Protein 4JJQ (pdb70)

Organism: Homo sapiens (NCBI:txid9606)

Nearest PDB structures (foldseek):
  3mqs-assembly1_C  TM=1.006E+00  e=8.750E-28  Homo sapiens
  4ysi-assembly1_A  TM=1.002E+00  e=2.053E-27  Homo sapiens
  2xxn-assembly1_A  TM=9.927E-01  e=9.536E-27  Homo sapiens
  2f1y-assembly1_A  TM=1.001E+00  e=4.962E-26  Homo sapiens
  2f1z-assembly1_A  TM=9.923E-01  e=4.826E-25  Homo sapiens

Foldseek 3Di:
DLLAQKDKDKDKDALQVPFAAKDWDFFDGYNRKTKIWIWHQAPLFAIWIKIFINQVDPDQWKKKWKKKKKWKAQQVDRVLIDIDIDTDIAGNVRGMDGGNHRDTPCQCPPPVNRQADNRMIMMMMIMGIDNMPPPDD/DDDD

GO terms:
  GO:0004843 cysteine-type deubiquitinase activity (F, IDA)
  GO:0016605 PML body (C, IDA)
  GO:1904262 negative regulation of TORC1 signaling (P, IDA)
  GO:0050821 protein stabilization (P, IDA)
  GO:0032435 negative regulation of proteasomal ubiquitin-dependent protein catabolic process (P, IDA)
  GO:0075342 symbiont-mediated disruption of host cell PML body (P, IDA)
  GO:0035520 monoubiquitinated protein deubiquitination (P, IDA)
  GO:0005634 nucleus (C, IDA)
  GO:0005829 cytosol (C, IDA)
  GO:0002039 p53 binding (F, IDA)
  GO:0042752 regulation of circadian rhythm (P, IDA)
  GO:0045721 negative regulation of gluconeogenesis (P, IDA)
  GO:0016579 protein deubiquitination (P, IDA)
  GO:0031647 regulation of protein stability (P, IDA)
  GO:0006307 DNA alkylation repair (P, IDA)
  GO:1990380 K48-linked deubiquitinase activity (F, IDA)
  GO:0004843 cysteine-type deubiquitinase activity (F, EXP)
  GO:0005634 nucleus (C, EXP)
  GO:0005694 chromosome (C, EXP)
  GO:0005737 cytoplasm (C, EXP)

Radius of gyration: 15.08 Å; Cα contacts (8 Å, |Δi|>4): 362; chains: 2; bounding box: 32×46×29 Å

Sequence (141 aa):
TSWRSEATFQFTVERFSRLSESVLSPPCFVRNLPWKIMVMPRFQKSVGFFLQCNAESDSTSWSCHAQAVLKIINYRDDEKSFSRRISHLFFHKENDWGFSNFMAWSEVTDPEKGFIDDDKVTFEVFVQADAPHGVAWASTS

B-factor: mean 20.89, std 9.01, range [7.42, 50.87]

InterPro domains:
  IPR001394 Peptidase C19, ubiquitin carboxyl-terminal hydrolase [PF00443] (214-518)
  IPR002083 MATH/TRAF domain [PF22486] (70-194)
  IPR002083 MATH/TRAF domain [PS50144] (68-195)
  IPR002083 MATH/TRAF domain [SM00061] (70-176)
  IPR008974 TRAF-like [G3DSA:2.60.210.10] (63-210)
  IPR018200 Ubiquitin specific protease, conserved site [PS00972] (215-230)
  IPR018200 Ubiquitin specific protease, conserved site [PS00973] (448-465)
  IPR024729 Ubiquitin carboxyl-terminal hydrolase 7, ICP0-binding domain [PF12436] (620-865)
  IPR028889 Ubiquitin specific protease UPS, catalytic domain [PS50235] (214-521)
  IPR029346 Ubiquitin carboxyl-terminal hydrolase, C-terminal [PF14533] (875-1086)
  IPR038765 Papain-like cysteine peptidase superfamily [SSF54001] (209-550)
  IPR050164 Ubiquitin carboxyl-terminal hydrolases [PTHR24006] (78-522)

CATH classification: 2.60.210.10

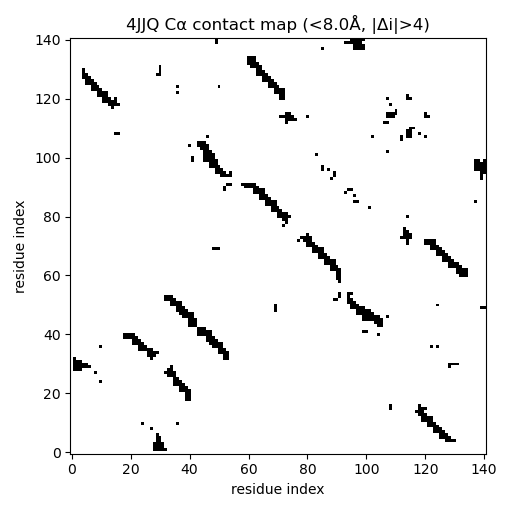Secondary structure (DSSP, 8-state):
-TT-SEEEEEEEESSGGG--S-EEPPPEEETTEEEEEEEEEE--BEEEEEEEES-S---SS-EEEEEEEEEE--SS-GGG-EEEEEEEEEETTB-EEEEEEEEEHHHHT-TTTSS-BTTBEEEEEEEEEPPPBSS--/-B--

Structure (mmCIF, N/CA/C/O backbone):
data_4JJQ
#
_entry.id   4JJQ
#
_cell.length_a   69.901
_cell.length_b   69.901
_cell.length_c   45.733
_cell.angle_alpha   90.00
_cell.angle_beta   90.00
_cell.angle_gamma   90.00
#
_symmetry.space_group_name_H-M   'P 41'
#
loop_
_entity.id
_entity.type
_entity.pdbx_description
1 polymer 'Ubiquitin carboxyl-terminal hydrolase 7'
2 polymer 'Ubiquitin-conjugating enzyme E2 E1'
3 water water
#
loop_
_atom_site.group_PDB
_atom_site.id
_atom_site.type_symbol
_atom_site.label_atom_id
_atom_site.label_alt_id
_atom_site.label_comp_id
_atom_site.label_asym_id
_atom_site.label_entity_id
_atom_site.label_seq_id
_atom_site.pdbx_PDB_ins_code
_atom_site.Cartn_x
_atom_site.Cartn_y
_atom_site.Cartn_z
_atom_site.occupancy
_atom_site.B_iso_or_equiv
_atom_site.auth_seq_id
_atom_site.auth_comp_id
_atom_site.auth_asym_id
_atom_site.auth_atom_id
_atom_site.pdbx_PDB_model_num
ATOM 1 N N . THR A 1 13 ? 19.608 8.355 -22.279 1.00 31.90 63 THR A N 1
ATOM 2 C CA . THR A 1 13 ? 20.989 8.838 -22.562 1.00 30.26 63 THR A CA 1
ATOM 3 C C . THR A 1 13 ? 22.024 7.932 -21.899 1.00 28.50 63 THR A C 1
ATOM 4 O O . THR A 1 13 ? 21.678 7.018 -21.151 1.00 26.63 63 THR A O 1
ATOM 8 N N . SER A 1 14 ? 23.294 8.201 -22.172 1.00 26.42 64 SER A N 1
ATOM 9 C CA . SER A 1 14 ? 24.383 7.412 -21.614 1.00 25.80 64 SER A CA 1
ATOM 10 C C . SER A 1 14 ? 24.503 7.574 -20.098 1.00 24.26 64 SER A C 1
ATOM 11 O O . SER A 1 14 ? 25.216 6.810 -19.446 1.00 24.01 64 SER A O 1
ATOM 14 N N . TRP A 1 15 ? 23.810 8.565 -19.543 1.00 22.60 65 TRP A N 1
ATOM 15 C CA . TRP A 1 15 ? 23.852 8.813 -18.103 1.00 22.81 65 TRP A CA 1
ATOM 16 C C . TRP A 1 15 ? 22.872 7.933 -17.343 1.00 21.23 65 TRP A C 1
ATOM 17 O O . TRP A 1 15 ? 22.826 7.966 -16.112 1.00 22.03 65 TRP A O 1
ATOM 28 N N . ARG A 1 16 ? 22.095 7.147 -18.084 1.00 19.27 66 ARG A N 1
ATOM 29 C CA . ARG A 1 16 ? 21.109 6.236 -17.505 1.00 19.00 66 ARG A CA 1
ATOM 30 C C . ARG A 1 16 ? 21.743 5.478 -16.334 1.00 17.77 66 ARG A C 1
ATOM 31 O O . ARG A 1 16 ? 22.926 5.147 -16.379 1.00 17.51 66 ARG A O 1
ATOM 39 N N . SER A 1 17 ? 20.955 5.186 -15.302 1.00 17.50 67 SER A N 1
ATOM 40 C CA . SER A 1 17 ? 21.461 4.476 -14.131 1.00 18.90 67 SER A CA 1
ATOM 41 C C . SER A 1 17 ? 21.382 2.956 -14.269 1.00 18.60 67 SER A C 1
ATOM 42 O O . SER A 1 17 ? 21.892 2.222 -13.421 1.00 18.01 67 SER A O 1
ATOM 45 N N . GLU A 1 18 ? 20.727 2.485 -15.324 1.00 18.76 68 GLU A N 1
ATOM 46 C CA . GLU A 1 18 ? 20.610 1.052 -15.561 1.00 18.08 68 GLU A CA 1
ATOM 47 C C . GLU A 1 18 ? 20.303 0.761 -17.022 1.00 18.08 68 GLU A C 1
ATOM 48 O O . GLU A 1 18 ? 19.829 1.625 -17.761 1.00 17.76 68 GLU A O 1
ATOM 54 N N . ALA A 1 19 ? 20.582 -0.466 -17.435 1.00 16.83 69 ALA A N 1
ATOM 55 C CA . ALA A 1 19 ? 20.339 -0.866 -18.807 1.00 17.48 69 ALA A CA 1
ATOM 56 C C . ALA A 1 19 ? 20.506 -2.362 -18.944 1.00 16.52 69 ALA A C 1
ATOM 57 O O . ALA A 1 19 ? 21.148 -3.011 -18.116 1.00 15.82 69 ALA A O 1
ATOM 59 N N . THR A 1 20 ? 19.911 -2.902 -19.996 1.00 16.69 70 THR A N 1
ATOM 60 C CA . THR A 1 20 ? 20.002 -4.320 -20.289 1.00 16.40 70 THR A CA 1
ATOM 61 C C . THR A 1 20 ? 20.576 -4.393 -21.688 1.00 16.44 70 THR A C 1
ATOM 62 O O . THR A 1 20 ? 20.108 -3.696 -22.588 1.00 16.15 70 THR A O 1
ATOM 66 N N . PHE A 1 21 ? 21.610 -5.204 -21.869 1.00 12.95 71 PHE A N 1
ATOM 67 C CA . PHE A 1 21 ? 22.195 -5.355 -23.189 1.00 13.66 71 PHE A CA 1
ATOM 68 C C . PHE A 1 21 ? 22.614 -6.799 -23.384 1.00 13.59 71 PHE A C 1
ATOM 69 O O . PHE A 1 21 ? 22.851 -7.521 -22.410 1.00 11.63 71 PHE A O 1
ATOM 77 N N . GLN A 1 22 ? 22.682 -7.215 -24.645 1.00 12.76 72 GLN A N 1
ATOM 78 C CA . GLN A 1 22 ? 23.046 -8.579 -24.992 1.00 14.19 72 GLN A CA 1
ATOM 79 C C . GLN A 1 22 ? 24.211 -8.652 -25.966 1.00 14.02 72 GLN A C 1
ATOM 80 O O . GLN A 1 22 ? 24.504 -7.697 -26.684 1.00 14.74 72 GLN A O 1
ATOM 86 N N . PHE A 1 23 ? 24.852 -9.812 -25.999 1.00 11.45 73 PHE A N 1
ATOM 87 C CA . PHE A 1 23 ? 25.977 -10.053 -26.890 1.00 12.45 73 PHE A CA 1
ATOM 88 C C . PHE A 1 23 ? 25.908 -11.511 -27.320 1.00 13.83 73 PHE A C 1
ATOM 89 O O . PHE A 1 23 ? 25.898 -12.416 -26.481 1.00 11.32 73 PHE A O 1
ATOM 97 N N . THR A 1 24 ? 25.843 -11.738 -28.625 1.00 13.85 74 THR A N 1
ATOM 98 C CA . THR A 1 24 ? 25.777 -13.101 -29.131 1.00 14.97 74 THR A CA 1
ATOM 99 C C . THR A 1 24 ? 27.140 -13.580 -29.602 1.00 13.61 74 THR A C 1
ATOM 100 O O . THR A 1 24 ? 27.755 -12.986 -30.487 1.00 13.39 74 THR A O 1
ATOM 104 N N . VAL A 1 25 ? 27.611 -14.659 -28.994 1.00 12.17 75 VAL A N 1
ATOM 105 C CA . VAL A 1 25 ? 28.900 -15.230 -29.343 1.00 14.16 75 VAL A CA 1
ATOM 106 C C . VAL A 1 25 ? 28.711 -16.287 -30.430 1.00 15.11 75 VAL A C 1
ATOM 107 O O . VAL A 1 25 ? 28.012 -17.271 -30.221 1.00 15.35 75 VAL A O 1
ATOM 111 N N . GLU A 1 26 ? 29.328 -16.069 -31.590 1.00 16.01 76 GLU A N 1
ATOM 112 C CA . GLU A 1 26 ? 29.230 -17.008 -32.706 1.00 16.22 76 GLU A CA 1
ATOM 113 C C . GLU A 1 26 ? 30.349 -18.048 -32.653 1.00 16.27 76 GLU A C 1
ATOM 114 O O . GLU A 1 26 ? 31.370 -17.835 -31.995 1.00 13.76 76 GLU A O 1
ATOM 120 N N . ARG A 1 27 ? 30.151 -19.168 -33.349 1.00 15.90 77 ARG A N 1
ATOM 121 C CA . ARG A 1 27 ? 31.132 -20.255 -33.371 1.00 17.92 77 ARG A CA 1
ATOM 122 C C . ARG A 1 27 ? 31.524 -20.589 -31.941 1.00 17.60 77 ARG A C 1
ATOM 123 O O . ARG A 1 27 ? 32.678 -20.889 -31.653 1.00 17.17 77 ARG A O 1
ATOM 131 N N . PHE A 1 28 ? 30.536 -20.550 -31.055 1.00 17.15 78 PHE A N 1
ATOM 132 C CA . PHE A 1 28 ? 30.749 -20.795 -29.638 1.00 17.27 78 PHE A CA 1
ATOM 133 C C . PHE A 1 28 ? 31.506 -22.066 -29.284 1.00 17.87 78 PHE A C 1
ATOM 134 O O . PHE A 1 28 ? 32.401 -22.041 -28.439 1.00 16.08 78 PHE A O 1
ATOM 142 N N . SER A 1 29 ? 31.137 -23.179 -29.907 1.00 17.47 79 SER A N 1
ATOM 143 C CA . SER A 1 29 ? 31.789 -24.449 -29.609 1.00 19.84 79 SER A CA 1
ATOM 144 C C . SER A 1 29 ? 33.291 -24.419 -29.878 1.00 20.25 79 SER A C 1
ATOM 145 O O . SER A 1 29 ? 34.036 -25.257 -29.363 1.00 19.23 79 SER A O 1
ATOM 148 N N . ARG A 1 30 ? 33.727 -23.445 -30.672 1.00 19.77 80 ARG A N 1
ATOM 149 C CA . ARG A 1 30 ? 35.134 -23.297 -31.039 1.00 20.82 80 ARG A CA 1
ATOM 150 C C . ARG A 1 30 ? 35.854 -22.191 -30.264 1.00 20.48 80 ARG A C 1
ATOM 151 O O . ARG A 1 30 ? 37.016 -21.891 -30.536 1.00 18.11 80 ARG A O 1
ATOM 159 N N . LEU A 1 31 ? 35.167 -21.591 -29.298 1.00 19.95 81 LEU A N 1
ATOM 160 C CA . LEU A 1 31 ? 35.751 -20.518 -28.496 1.00 20.38 81 LEU A CA 1
ATOM 161 C C . LEU A 1 31 ? 37.018 -20.997 -27.782 1.00 20.28 81 LEU A C 1
ATOM 162 O O . LEU A 1 31 ? 37.000 -22.008 -27.081 1.00 18.73 81 LEU A O 1
ATOM 167 N N . SER A 1 32 ? 38.116 -20.268 -27.950 1.00 20.89 82 SER A N 1
ATOM 168 C CA . SER A 1 32 ? 39.376 -20.663 -27.324 1.00 24.49 82 SER A CA 1
ATOM 169 C C . SER A 1 32 ? 40.055 -19.532 -26.562 1.00 26.06 82 SER A C 1
ATOM 170 O O . SER A 1 32 ? 41.048 -19.753 -25.869 1.00 26.81 82 SER A O 1
ATOM 173 N N . GLU A 1 33 ? 39.529 -18.320 -26.700 1.00 25.68 83 GLU A N 1
ATOM 174 C CA . GLU A 1 33 ? 40.096 -17.166 -26.010 1.00 26.70 83 GLU A CA 1
ATOM 175 C C . GLU A 1 33 ? 38.923 -16.353 -25.484 1.00 24.37 83 GLU A C 1
ATOM 176 O O . GLU A 1 33 ? 37.770 -16.645 -25.803 1.00 23.84 83 GLU A O 1
ATOM 182 N N . SER A 1 34 ? 39.206 -15.341 -24.676 1.00 21.03 84 SER A N 1
ATOM 183 C CA . SER A 1 34 ? 38.135 -14.517 -24.147 1.00 19.47 84 SER A CA 1
ATOM 184 C C . SER A 1 34 ? 37.647 -13.587 -25.252 1.00 17.94 84 SER A C 1
ATOM 185 O O . SER A 1 34 ? 38.428 -13.150 -26.103 1.00 17.08 84 SER A O 1
ATOM 188 N N . VAL A 1 35 ? 36.349 -13.314 -25.252 1.00 15.16 85 VAL A N 1
ATOM 189 C CA . VAL A 1 35 ? 35.750 -12.421 -26.235 1.00 15.36 85 VAL A CA 1
ATOM 190 C C . VAL A 1 35 ? 35.036 -11.319 -25.474 1.00 15.47 85 VAL A C 1
ATOM 191 O O . VAL A 1 35 ? 34.458 -11.558 -24.409 1.00 15.95 85 VAL A O 1
ATOM 195 N N . LEU A 1 36 ? 35.081 -10.113 -26.026 1.00 12.63 86 LEU A N 1
ATOM 196 C CA . LEU A 1 36 ? 34.477 -8.948 -25.401 1.00 13.76 86 LEU A CA 1
ATOM 197 C C . LEU A 1 36 ? 33.409 -8.356 -26.315 1.00 12.35 86 LEU A C 1
ATOM 198 O O . LEU A 1 36 ? 33.582 -8.304 -27.533 1.00 12.36 86 LEU A O 1
ATOM 203 N N . SER A 1 37 ? 32.311 -7.908 -25.721 1.00 9.51 87 SER A N 1
ATOM 204 C CA . SER A 1 37 ? 31.221 -7.302 -26.477 1.00 10.30 87 SER A CA 1
ATOM 205 C C . SER A 1 37 ? 31.523 -5.826 -26.665 1.00 10.63 87 SER A C 1
ATOM 206 O O . SER A 1 37 ? 32.467 -5.303 -26.074 1.00 11.48 87 SER A O 1
ATOM 209 N N . PRO A 1 38 ? 30.748 -5.143 -27.527 1.00 11.62 88 PRO A N 1
ATOM 210 C CA . PRO A 1 38 ? 30.972 -3.713 -27.727 1.00 11.58 88 PRO A CA 1
ATOM 211 C C . PRO A 1 38 ? 30.462 -3.115 -26.417 1.00 12.28 88 PRO A C 1
ATOM 212 O O . PRO A 1 38 ? 29.743 -3.784 -25.668 1.00 11.61 88 PRO A O 1
ATOM 216 N N . PRO A 1 39 ? 30.799 -1.856 -26.128 1.00 12.42 89 PRO A N 1
ATOM 217 C CA . PRO A 1 39 ? 30.330 -1.267 -24.871 1.00 13.87 89 PRO A CA 1
ATOM 218 C C . PRO A 1 39 ? 28.889 -0.760 -24.831 1.00 13.99 89 PRO A C 1
ATOM 219 O O . PRO A 1 39 ? 28.343 -0.320 -25.836 1.00 15.31 89 PRO A O 1
ATOM 223 N N . CYS A 1 40 ? 28.290 -0.847 -23.648 1.00 13.62 90 CYS A N 1
ATOM 224 C CA . CYS A 1 40 ? 26.951 -0.333 -23.388 1.00 14.09 90 CYS A CA 1
ATOM 225 C C . CYS A 1 40 ? 27.230 0.723 -22.324 1.00 15.53 90 CYS A C 1
ATOM 226 O O . CYS A 1 40 ? 27.873 0.427 -21.310 1.00 15.63 90 CYS A O 1
ATOM 229 N N . PHE A 1 41 ? 26.769 1.948 -22.547 1.00 15.06 91 PHE A N 1
ATOM 230 C CA . PHE A 1 41 ? 27.032 3.014 -21.592 1.00 15.34 91 PHE A CA 1
ATOM 231 C C . PHE A 1 41 ? 25.959 3.178 -20.528 1.00 15.23 91 PHE A C 1
ATOM 232 O O . PHE A 1 41 ? 24.765 3.279 -20.819 1.00 13.61 91 PHE A O 1
ATOM 240 N N . VAL A 1 42 ? 26.414 3.174 -19.284 1.00 14.37 92 VAL A N 1
ATOM 241 C CA . VAL A 1 42 ? 25.558 3.330 -18.120 1.00 13.95 92 VAL A CA 1
ATOM 242 C C . VAL A 1 42 ? 26.362 4.233 -17.192 1.00 13.18 92 VAL A C 1
ATOM 243 O O . VAL A 1 42 ? 27.540 3.973 -16.943 1.00 13.19 92 VAL A O 1
ATOM 247 N N . ARG A 1 43 ? 25.730 5.296 -16.701 1.00 14.18 93 ARG A N 1
ATOM 248 C CA . ARG A 1 43 ? 26.400 6.269 -15.845 1.00 13.29 93 ARG A CA 1
ATOM 249 C C . ARG A 1 43 ? 27.579 6.845 -16.622 1.00 14.03 93 ARG A C 1
ATOM 250 O O . ARG A 1 43 ? 28.602 7.213 -16.048 1.00 13.37 93 ARG A O 1
ATOM 258 N N . ASN A 1 44 ? 27.411 6.904 -17.939 1.00 14.63 94 ASN A N 1
ATOM 259 C CA . ASN A 1 44 ? 28.413 7.424 -18.863 1.00 16.29 94 ASN A CA 1
ATOM 260 C C . ASN A 1 44 ? 29.730 6.643 -18.869 1.00 16.78 94 ASN A C 1
ATOM 261 O O . ASN A 1 44 ? 30.770 7.177 -19.263 1.00 16.47 94 ASN A O 1
ATOM 266 N N . LEU A 1 45 ? 29.687 5.392 -18.419 1.00 14.54 95 LEU A N 1
ATOM 267 C CA . LEU A 1 45 ? 30.869 4.531 -18.413 1.00 14.17 95 LEU A CA 1
ATOM 268 C C . LEU A 1 45 ? 30.615 3.346 -19.352 1.00 13.53 95 LEU A C 1
ATOM 269 O O . LEU A 1 45 ? 29.478 2.911 -19.512 1.00 14.20 95 LEU A O 1
ATOM 274 N N . PRO A 1 46 ? 31.670 2.816 -19.990 1.00 13.08 96 PRO A N 1
ATOM 275 C CA . PRO A 1 46 ? 31.488 1.677 -20.899 1.00 13.83 96 PRO A CA 1
ATOM 276 C C . PRO A 1 46 ? 31.478 0.343 -20.164 1.00 12.65 96 PRO A C 1
ATOM 277 O O . PRO A 1 46 ? 32.428 0.018 -19.458 1.00 14.97 96 PRO A O 1
ATOM 281 N N . TRP A 1 47 ? 30.401 -0.417 -20.321 1.00 12.17 97 TRP A N 1
ATOM 282 C CA . TRP A 1 47 ? 30.289 -1.730 -19.694 1.00 9.89 97 TRP A CA 1
ATOM 283 C C . TRP A 1 47 ? 30.302 -2.775 -20.799 1.00 10.07 97 TRP A C 1
ATOM 284 O O . TRP A 1 47 ? 29.649 -2.595 -21.828 1.00 9.47 97 TRP A O 1
ATOM 295 N N . LYS A 1 48 ? 31.034 -3.866 -20.583 1.00 7.71 98 LYS A N 1
ATOM 296 C CA . LYS A 1 48 ? 31.126 -4.915 -21.587 1.00 8.50 98 LYS A CA 1
ATOM 297 C C . LYS A 1 48 ? 30.952 -6.313 -21.012 1.00 10.73 9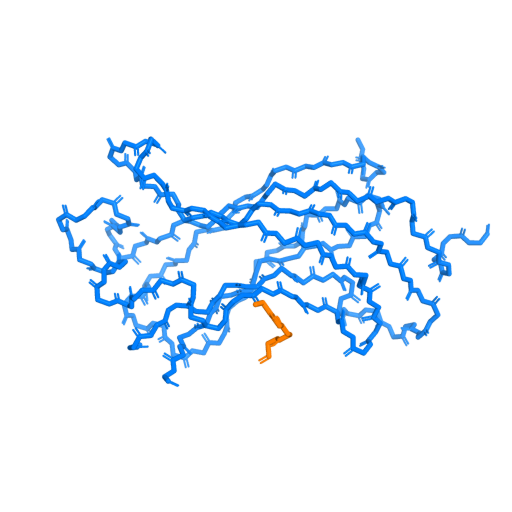8 LYS A C 1
ATOM 298 O O . LYS A 1 48 ? 31.267 -6.568 -19.843 1.00 8.48 98 LYS A O 1
ATOM 304 N N . ILE A 1 49 ? 30.458 -7.216 -21.853 1.00 8.52 99 ILE A N 1
ATOM 305 C CA . ILE A 1 49 ? 30.291 -8.606 -21.470 1.00 10.48 99 ILE A CA 1
ATOM 306 C C . ILE A 1 49 ? 31.578 -9.318 -21.893 1.00 9.81 99 ILE A C 1
ATOM 307 O O . ILE A 1 49 ? 32.049 -9.142 -23.009 1.00 10.54 99 ILE A O 1
ATOM 312 N N . MET A 1 50 ? 32.154 -10.101 -20.989 1.00 9.85 100 MET A N 1
ATOM 313 C CA . MET A 1 50 ? 33.374 -10.842 -21.287 1.00 11.88 100 MET A CA 1
ATOM 314 C C . MET A 1 50 ? 33.065 -12.322 -21.124 1.00 12.00 100 MET A C 1
ATOM 315 O O . MET A 1 50 ? 32.581 -12.740 -20.073 1.00 10.31 100 MET A O 1
ATOM 320 N N . VAL A 1 51 ? 33.341 -13.108 -22.158 1.00 11.46 101 VAL A N 1
ATOM 321 C CA . VAL A 1 51 ? 33.071 -14.542 -22.119 1.00 11.36 101 VAL A CA 1
ATOM 322 C C . VAL A 1 51 ? 34.341 -15.306 -22.447 1.00 12.02 101 VAL A C 1
ATOM 323 O O . VAL A 1 51 ? 35.095 -14.918 -23.344 1.00 11.19 101 VAL A O 1
ATOM 327 N N . MET A 1 52 ? 34.580 -16.396 -21.729 1.00 13.14 102 MET A N 1
ATOM 328 C CA . MET A 1 52 ? 35.784 -17.185 -21.970 1.00 16.78 102 MET A CA 1
ATOM 329 C C . MET A 1 52 ? 35.659 -18.614 -21.465 1.00 17.71 102 MET A C 1
ATOM 330 O O . MET A 1 52 ? 35.011 -18.869 -20.456 1.00 16.83 102 MET A O 1
ATOM 335 N N . PRO A 1 53 ? 36.275 -19.572 -22.172 1.00 19.27 103 PRO A N 1
ATOM 336 C CA . PRO A 1 53 ? 36.190 -20.958 -21.714 1.00 20.61 103 PRO A CA 1
ATOM 337 C C . PRO A 1 53 ? 37.116 -21.092 -20.508 1.00 21.43 103 PRO A C 1
ATOM 338 O O . PRO A 1 53 ? 38.182 -20.483 -20.477 1.00 20.79 103 PRO A O 1
ATOM 342 N N . ARG A 1 54 ? 36.700 -21.856 -19.504 1.00 23.37 104 ARG A N 1
ATOM 343 C CA . ARG A 1 54 ? 37.520 -22.051 -18.311 1.00 26.42 104 ARG A CA 1
ATOM 344 C C . ARG A 1 54 ? 37.615 -23.536 -17.977 1.00 29.45 104 ARG A C 1
ATOM 345 O O . ARG A 1 54 ? 36.725 -24.313 -18.322 1.00 29.43 104 ARG A O 1
ATOM 353 N N . PHE A 1 55 ? 38.700 -23.929 -17.315 1.00 32.12 105 PHE A N 1
ATOM 354 C CA . PHE A 1 55 ? 38.909 -25.327 -16.944 1.00 34.39 105 PHE A CA 1
ATOM 355 C C . PHE A 1 55 ? 39.140 -25.459 -15.443 1.00 35.28 105 PHE A C 1
ATOM 356 O O . PHE A 1 55 ? 39.863 -24.661 -14.848 1.00 35.48 105 PHE A O 1
ATOM 364 N N . GLN A 1 62 ? 35.849 -25.513 -23.311 1.00 39.91 112 GLN A N 1
ATOM 365 C CA . GLN A 1 62 ? 35.620 -26.750 -22.573 1.00 39.51 112 GLN A CA 1
ATOM 366 C C . GLN A 1 62 ? 35.464 -26.503 -21.073 1.00 38.07 112 GLN A C 1
ATOM 367 O O . GLN A 1 62 ? 35.691 -25.394 -20.588 1.00 40.63 112 GLN A O 1
ATOM 373 N N . LYS A 1 63 ? 35.077 -27.549 -20.349 1.00 34.84 113 LYS A N 1
ATOM 374 C CA . LYS A 1 63 ? 34.870 -27.496 -18.903 1.00 30.33 113 LYS A CA 1
ATOM 375 C C . LYS A 1 63 ? 33.749 -26.547 -18.473 1.00 26.58 113 LYS A C 1
ATOM 376 O O . LYS A 1 63 ? 32.636 -26.992 -18.187 1.00 23.03 113 LYS A O 1
ATOM 382 N N . SER A 1 64 ? 34.026 -25.247 -18.412 1.00 22.59 114 SER A N 1
ATOM 383 C CA . SER A 1 64 ? 32.984 -24.306 -18.009 1.00 20.39 114 SER A CA 1
ATOM 384 C C . SER A 1 64 ? 33.009 -23.002 -18.789 1.00 18.72 114 SER A C 1
ATOM 385 O O . SER A 1 64 ? 34.006 -22.661 -19.418 1.00 17.58 114 SER A O 1
ATOM 388 N N . VAL A 1 65 ? 31.890 -22.285 -18.743 1.00 17.22 115 VAL A N 1
ATOM 389 C CA . VAL A 1 65 ? 31.770 -21.000 -19.412 1.00 18.32 115 VAL A CA 1
ATOM 390 C C . VAL A 1 65 ? 32.103 -19.901 -18.409 1.00 16.38 115 VAL A C 1
ATOM 391 O O . VAL A 1 65 ? 31.496 -19.833 -17.341 1.00 17.38 115 VAL A O 1
ATOM 395 N N . GLY A 1 66 ? 33.081 -19.065 -18.747 1.00 13.78 116 GLY A N 1
ATOM 396 C CA . GLY A 1 66 ? 33.443 -17.950 -17.890 1.00 12.35 116 GLY A CA 1
ATOM 397 C C . GLY A 1 66 ? 32.580 -16.791 -18.367 1.00 11.81 116 GLY A C 1
ATOM 398 O O . GLY A 1 66 ? 32.525 -16.526 -19.568 1.00 12.18 116 GLY A O 1
ATOM 399 N N . PHE A 1 67 ? 31.913 -16.101 -17.447 1.00 11.44 117 PHE A N 1
ATOM 400 C CA . PHE A 1 67 ? 31.012 -14.993 -17.802 1.00 10.11 117 PHE A CA 1
ATOM 401 C C . PHE A 1 67 ? 31.264 -13.843 -16.827 1.00 11.34 117 PHE A C 1
ATOM 402 O O . PHE A 1 67 ? 30.963 -13.957 -15.636 1.00 10.05 117 PHE A O 1
ATOM 410 N N . PHE A 1 68 ? 31.828 -12.745 -17.334 1.00 11.13 118 PHE A N 1
ATOM 411 C CA . PHE A 1 68 ? 32.136 -11.584 -16.500 1.00 10.84 118 PHE A CA 1
ATOM 412 C C . PHE A 1 68 ? 31.601 -10.276 -17.056 1.00 10.43 118 PHE A C 1
ATOM 413 O O . PHE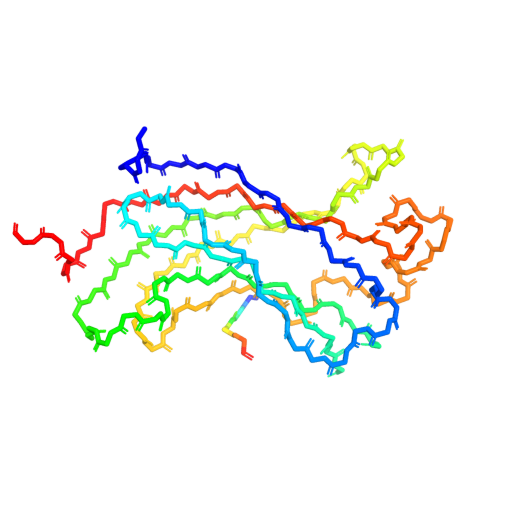 A 1 68 ? 31.396 -10.136 -18.262 1.00 9.79 118 PHE A O 1
ATOM 421 N N . LEU A 1 69 ? 31.391 -9.318 -16.158 1.00 9.52 119 LEU A N 1
ATOM 422 C CA . LEU A 1 69 ? 30.927 -7.993 -16.534 1.00 9.58 119 LEU A CA 1
ATOM 423 C C . LEU A 1 69 ? 32.133 -7.080 -16.330 1.00 10.07 119 LEU A C 1
ATOM 424 O O . LEU A 1 69 ? 32.727 -7.070 -15.254 1.00 10.50 119 LEU A O 1
ATOM 429 N N . GLN A 1 70 ? 32.499 -6.325 -17.359 1.00 10.17 120 GLN A N 1
ATOM 430 C CA . GLN A 1 70 ? 33.651 -5.432 -17.276 1.00 10.25 120 GLN A CA 1
ATOM 431 C C . GLN A 1 70 ? 33.234 -3.966 -17.310 1.00 11.86 120 GLN A C 1
ATOM 432 O O . GLN A 1 70 ? 32.271 -3.593 -17.986 1.00 13.49 120 GLN A O 1
ATOM 438 N N . CYS A 1 71 ? 33.967 -3.130 -16.587 1.00 11.47 121 CYS A N 1
ATOM 439 C CA . CYS A 1 71 ? 33.643 -1.713 -16.542 1.00 13.22 121 CYS A CA 1
ATOM 440 C C . CYS A 1 71 ? 34.838 -0.788 -16.717 1.00 12.82 121 CYS A C 1
ATOM 441 O O . CYS A 1 71 ? 35.842 -0.922 -16.017 1.00 13.27 121 CYS A O 1
ATOM 444 N N . ASN A 1 72 ? 34.725 0.139 -17.666 1.00 14.68 122 ASN A N 1
ATOM 445 C CA . ASN A 1 72 ? 35.757 1.153 -17.884 1.00 14.57 122 ASN A CA 1
ATOM 446 C C . ASN A 1 72 ? 37.178 0.574 -17.912 1.00 16.43 122 ASN A C 1
ATOM 447 O O . ASN A 1 72 ? 38.093 1.159 -17.333 1.00 15.95 122 ASN A O 1
ATOM 452 N N . ALA A 1 73 ? 37.377 -0.551 -18.591 1.00 14.81 123 ALA A N 1
ATOM 453 C CA . ALA A 1 73 ? 38.700 -1.172 -18.618 1.00 17.02 123 ALA A CA 1
ATOM 454 C C . ALA A 1 73 ? 39.744 -0.450 -19.469 1.00 19.35 123 ALA A C 1
ATOM 455 O O . ALA A 1 73 ? 40.947 -0.552 -19.204 1.00 19.54 123 ALA A O 1
ATOM 457 N N . GLU A 1 74 ? 39.285 0.279 -20.480 1.00 20.04 124 GLU A N 1
ATOM 458 C CA . GLU A 1 74 ? 40.175 1.004 -21.385 1.00 24.24 124 GLU A CA 1
ATOM 459 C C . GLU A 1 74 ? 40.813 2.252 -20.781 1.00 23.38 124 GLU A C 1
ATOM 460 O O . GLU A 1 74 ? 41.922 2.630 -21.157 1.00 24.23 124 GLU A O 1
ATOM 466 N N . SER A 1 75 ? 40.109 2.892 -19.854 1.00 22.09 125 SER A N 1
ATOM 467 C CA . SER A 1 75 ? 40.604 4.109 -19.218 1.00 22.59 125 SER A CA 1
ATOM 468 C C . SER A 1 75 ? 41.921 3.921 -18.473 1.00 22.23 125 SER A C 1
ATOM 469 O O . SER A 1 75 ? 42.132 2.910 -17.806 1.00 21.47 125 SER A O 1
ATOM 472 N N . ASP A 1 76 ? 42.804 4.908 -18.589 1.00 23.63 126 ASP A N 1
ATOM 473 C CA . ASP A 1 76 ? 44.096 4.858 -17.914 1.00 25.43 126 ASP A CA 1
ATOM 474 C C . ASP A 1 76 ? 43.981 5.452 -16.507 1.00 24.00 126 ASP A C 1
ATOM 475 O O . ASP A 1 76 ? 44.936 5.437 -15.731 1.00 24.33 126 ASP A O 1
ATOM 480 N N . SER A 1 77 ? 42.812 5.987 -16.186 1.00 20.97 127 SER A N 1
ATOM 481 C CA . SER A 1 77 ? 42.591 6.572 -14.868 1.00 20.26 127 SER A CA 1
ATOM 482 C C . SER A 1 77 ? 42.664 5.530 -13.762 1.00 18.39 127 SER A C 1
ATOM 483 O O . SER A 1 77 ? 42.273 4.380 -13.953 1.00 16.93 127 SER A O 1
ATOM 486 N N . THR A 1 78 ? 43.159 5.938 -12.599 1.00 17.60 128 THR A N 1
ATOM 487 C CA . THR A 1 78 ? 43.234 5.035 -11.458 1.00 17.43 128 THR A CA 1
ATOM 488 C C . THR A 1 78 ? 42.455 5.649 -10.298 1.00 17.92 128 THR A C 1
ATOM 489 O O . THR A 1 78 ? 42.554 5.197 -9.164 1.00 17.85 128 THR A O 1
ATOM 493 N N . SER A 1 79 ? 41.662 6.672 -10.597 1.00 16.26 129 SER A N 1
ATOM 494 C CA . SER A 1 79 ? 40.888 7.357 -9.569 1.00 16.71 129 SER A CA 1
ATOM 495 C C . SER A 1 79 ? 39.392 7.048 -9.592 1.00 14.72 129 SER A C 1
ATOM 496 O O . SER A 1 79 ? 38.663 7.447 -8.686 1.00 13.76 129 SER A O 1
ATOM 499 N N . TRP A 1 80 ? 38.928 6.338 -10.614 1.00 11.79 130 TRP A N 1
ATOM 500 C CA . TRP A 1 80 ? 37.502 6.051 -10.717 1.00 10.76 130 TRP A CA 1
ATOM 501 C C . TRP A 1 80 ? 37.021 4.828 -9.941 1.00 9.99 130 TRP A C 1
ATOM 502 O O . TRP A 1 80 ? 37.784 3.902 -9.665 1.00 10.52 130 TRP A O 1
ATOM 513 N N . SER A 1 81 ? 35.742 4.847 -9.589 1.00 10.61 131 SER A N 1
ATOM 514 C CA . SER A 1 81 ? 35.107 3.719 -8.918 1.00 11.19 131 SER A CA 1
ATOM 515 C C . SER A 1 81 ? 33.614 3.795 -9.179 1.00 12.15 131 SER A C 1
ATOM 516 O O . SER A 1 81 ? 33.050 4.880 -9.363 1.00 10.72 131 SER A O 1
ATOM 519 N N . CYS A 1 82 ? 32.968 2.637 -9.230 1.00 11.83 132 CYS A N 1
ATOM 520 C CA . CYS A 1 82 ? 31.536 2.614 -9.460 1.00 12.66 132 CYS A CA 1
ATOM 521 C C . CYS A 1 82 ? 30.969 1.330 -8.893 1.00 12.48 132 CYS A C 1
ATOM 522 O O . CYS A 1 82 ? 31.394 0.234 -9.260 1.00 11.75 132 CYS A O 1
ATOM 525 N N . HIS A 1 83 ? 30.024 1.468 -7.976 1.00 12.03 133 HIS A N 1
ATOM 526 C CA . HIS A 1 83 ? 29.414 0.292 -7.387 1.00 13.57 133 HIS A CA 1
ATOM 527 C C . HIS A 1 83 ? 28.199 -0.063 -8.214 1.00 12.58 133 HIS A C 1
ATOM 528 O O . HIS A 1 83 ? 27.419 0.809 -8.596 1.00 12.66 133 HIS A O 1
ATOM 535 N N . ALA A 1 84 ? 28.044 -1.345 -8.507 1.00 13.29 134 ALA A N 1
ATOM 536 C CA . ALA A 1 84 ? 26.914 -1.773 -9.307 1.00 13.45 134 ALA A CA 1
ATOM 537 C C . ALA A 1 84 ? 26.470 -3.176 -8.962 1.00 13.98 134 ALA A C 1
ATOM 538 O O . ALA A 1 84 ? 27.220 -3.964 -8.384 1.00 14.36 134 ALA A O 1
ATOM 540 N N . GLN A 1 85 ? 25.225 -3.466 -9.306 1.00 14.82 135 GLN A N 1
ATOM 541 C CA . GLN A 1 85 ? 24.653 -4.784 -9.105 1.00 16.46 135 GLN A CA 1
ATOM 542 C C . GLN A 1 85 ? 24.211 -5.194 -10.497 1.00 14.66 135 GLN A C 1
ATOM 543 O O . GLN A 1 85 ? 23.853 -4.342 -11.318 1.00 14.27 135 GLN A O 1
ATOM 549 N N . ALA A 1 86 ? 24.248 -6.485 -10.783 1.00 11.39 136 ALA A N 1
ATOM 550 C CA . ALA A 1 86 ? 23.840 -6.923 -12.102 1.00 12.55 136 ALA A CA 1
ATOM 551 C C . ALA A 1 86 ? 23.367 -8.356 -12.115 1.00 12.09 136 ALA A C 1
ATOM 552 O O . ALA A 1 86 ? 23.652 -9.133 -11.207 1.00 14.31 136 ALA A O 1
ATOM 554 N N . VAL A 1 87 ? 22.622 -8.686 -13.157 1.00 11.70 137 VAL A N 1
ATOM 555 C CA . VAL A 1 87 ? 22.132 -10.031 -13.351 1.00 13.94 137 VAL A CA 1
ATOM 556 C C . VAL A 1 87 ? 22.778 -10.506 -14.645 1.00 13.52 137 VAL A C 1
ATOM 557 O O . VAL A 1 87 ? 22.579 -9.904 -15.701 1.00 14.35 137 VAL A O 1
ATOM 561 N N . LEU A 1 88 ? 23.586 -11.553 -14.547 1.00 12.59 138 LEU A N 1
ATOM 562 C CA . LEU A 1 88 ? 24.246 -12.125 -15.711 1.00 12.16 138 LEU A CA 1
ATOM 563 C C . LEU A 1 88 ? 23.410 -13.319 -16.114 1.00 12.91 138 LEU A C 1
ATOM 564 O O . LEU A 1 88 ? 23.150 -14.203 -15.295 1.00 12.66 138 LEU A O 1
ATOM 569 N N . LYS A 1 89 ? 22.992 -13.344 -17.372 1.00 11.82 139 LYS A N 1
ATOM 570 C CA . LYS A 1 89 ? 22.142 -14.423 -17.847 1.00 13.99 139 LYS A CA 1
ATOM 571 C C . LYS A 1 89 ? 22.490 -14.964 -19.224 1.00 13.56 139 LYS A C 1
ATOM 572 O O . LYS A 1 89 ? 22.899 -14.218 -20.118 1.00 11.94 139 LYS A O 1
ATOM 578 N N . ILE A 1 90 ? 22.347 -16.276 -19.379 1.00 13.41 140 ILE A N 1
ATOM 579 C CA . ILE A 1 90 ? 22.575 -16.909 -20.667 1.00 13.48 140 ILE A CA 1
ATOM 580 C C . ILE A 1 90 ? 21.169 -17.260 -21.141 1.00 14.34 140 ILE A C 1
ATOM 581 O O . ILE A 1 90 ? 20.455 -18.046 -20.506 1.00 13.28 140 ILE A O 1
ATOM 586 N N . ILE A 1 91 ? 20.772 -16.641 -22.245 1.00 14.74 141 ILE A N 1
ATOM 587 C CA . ILE A 1 91 ? 19.444 -16.811 -22.814 1.00 14.62 141 ILE A CA 1
ATOM 588 C C . ILE A 1 91 ? 19.148 -18.198 -23.363 1.00 14.70 141 ILE A C 1
ATOM 589 O O . ILE A 1 91 ? 19.966 -18.791 -24.060 1.00 14.00 141 ILE A O 1
ATOM 594 N N . ASN A 1 92 ? 17.974 -18.715 -23.033 1.00 15.25 142 ASN A N 1
ATOM 595 C CA . ASN A 1 92 ? 17.549 -20.002 -23.565 1.00 16.25 142 ASN A CA 1
ATOM 596 C C . ASN A 1 92 ? 16.564 -19.574 -24.644 1.00 17.95 142 ASN A C 1
ATOM 597 O O . ASN A 1 92 ? 15.519 -18.988 -24.343 1.00 18.43 142 ASN A O 1
ATOM 602 N N . TYR A 1 93 ? 16.901 -19.843 -25.901 1.00 20.24 143 TYR A N 1
ATOM 603 C CA . TYR A 1 93 ? 16.055 -19.414 -27.009 1.00 24.92 143 TYR A CA 1
ATOM 604 C C . TYR A 1 93 ? 14.740 -20.170 -27.149 1.00 25.53 143 TYR A C 1
ATOM 605 O O . TYR A 1 93 ? 13.820 -19.692 -27.807 1.00 25.64 143 TYR A O 1
ATOM 614 N N . ARG A 1 94 ? 14.645 -21.333 -26.517 1.00 25.74 144 ARG A N 1
ATOM 615 C CA . ARG A 1 94 ? 13.427 -22.133 -26.591 1.00 28.39 144 ARG A CA 1
ATOM 616 C C . ARG A 1 94 ? 12.406 -21.761 -25.521 1.00 29.65 144 ARG A C 1
ATOM 617 O O . ARG A 1 94 ? 11.207 -21.981 -25.700 1.00 30.84 144 ARG A O 1
ATOM 625 N N . ASP A 1 95 ? 12.877 -21.197 -24.413 1.00 30.16 145 ASP A N 1
ATOM 626 C CA . ASP A 1 95 ? 11.993 -20.813 -23.313 1.00 30.70 145 ASP A CA 1
ATOM 627 C C . ASP A 1 95 ? 12.732 -19.882 -22.358 1.00 30.76 145 ASP A C 1
ATOM 628 O O . ASP A 1 95 ? 13.581 -20.324 -21.583 1.00 29.10 145 ASP A O 1
ATOM 633 N N . ASP A 1 96 ? 12.402 -18.597 -22.408 1.00 32.04 146 ASP A N 1
ATOM 634 C CA . ASP A 1 96 ? 13.064 -17.614 -21.559 1.00 34.80 146 ASP A CA 1
ATOM 635 C C . ASP A 1 96 ? 13.060 -17.983 -20.079 1.00 34.77 146 ASP A C 1
ATOM 636 O O . ASP A 1 96 ? 13.954 -17.581 -19.338 1.00 34.96 146 ASP A O 1
ATOM 641 N N . GLU A 1 97 ? 12.063 -18.744 -19.640 1.00 34.62 147 GLU A N 1
ATOM 642 C CA . GLU A 1 97 ? 12.002 -19.125 -18.234 1.00 33.34 147 GLU A CA 1
ATOM 643 C C . GLU A 1 97 ? 13.108 -20.117 -17.884 1.00 31.08 147 GLU A C 1
ATOM 644 O O . GLU A 1 97 ? 13.407 -20.338 -16.711 1.00 31.32 147 GLU A O 1
ATOM 650 N N . LYS A 1 98 ? 13.718 -20.703 -18.910 1.00 27.39 148 LYS A N 1
ATOM 651 C CA . LYS A 1 98 ? 14.800 -21.662 -18.721 1.00 24.60 148 LYS A CA 1
ATOM 652 C C . LYS A 1 98 ? 16.163 -20.975 -18.824 1.00 22.70 148 LYS A C 1
ATOM 653 O O . LYS A 1 98 ? 17.204 -21.621 -18.712 1.00 20.95 148 LYS A O 1
ATOM 659 N N . SER A 1 99 ? 16.156 -19.671 -19.063 1.00 20.59 149 SER A N 1
ATOM 660 C CA . SER A 1 99 ? 17.409 -18.931 -19.147 1.00 21.43 149 SER A CA 1
ATOM 661 C C . SER A 1 99 ? 18.084 -19.062 -17.785 1.00 22.13 149 SER A C 1
ATOM 662 O O . SER A 1 99 ? 17.411 -19.083 -16.755 1.00 22.15 149 SER A O 1
ATOM 665 N N . PHE A 1 100 ? 19.406 -19.176 -17.771 1.00 21.32 150 PHE A N 1
ATOM 666 C CA . PHE A 1 100 ? 20.115 -19.324 -16.509 1.00 21.04 150 PHE A CA 1
ATOM 667 C C . PHE A 1 100 ? 20.793 -18.026 -16.103 1.00 20.92 150 PHE A C 1
ATOM 668 O O . PHE A 1 100 ? 21.536 -17.438 -16.891 1.00 17.43 150 PHE A O 1
ATOM 676 N N . SER A 1 101 ? 20.551 -17.588 -14.869 1.00 19.60 151 SER A N 1
ATOM 677 C CA . SER A 1 101 ? 21.142 -16.342 -14.396 1.00 20.37 151 SER A CA 1
ATOM 678 C C . SER A 1 101 ? 21.717 -16.389 -12.985 1.00 20.03 151 SER A C 1
ATOM 679 O O . SER A 1 101 ? 21.323 -17.211 -12.155 1.00 18.44 151 SER A O 1
ATOM 682 N N . ARG A 1 102 ? 22.667 -15.494 -12.739 1.00 17.12 152 ARG A N 1
ATOM 683 C CA . ARG A 1 102 ? 23.320 -15.356 -11.446 1.00 17.66 152 ARG A CA 1
ATOM 684 C C . ARG A 1 102 ? 23.457 -13.854 -11.228 1.00 19.84 152 ARG A C 1
ATOM 685 O O . ARG A 1 102 ? 23.598 -13.085 -12.184 1.00 18.00 152 ARG A O 1
ATOM 693 N N . ARG A 1 103 ? 23.421 -13.436 -9.973 1.00 19.87 153 ARG A N 1
ATOM 694 C CA . ARG A 1 103 ? 23.520 -12.023 -9.646 1.00 19.63 153 ARG A CA 1
ATOM 695 C C . ARG A 1 103 ? 24.864 -11.682 -9.023 1.00 18.04 153 ARG A C 1
ATOM 696 O O . ARG A 1 103 ? 25.502 -12.529 -8.395 1.00 16.88 153 ARG A O 1
ATOM 704 N N . ILE A 1 104 ? 25.296 -10.439 -9.216 1.00 15.31 154 ILE A N 1
ATOM 705 C CA . ILE A 1 104 ? 26.550 -9.964 -8.645 1.00 15.88 154 ILE A CA 1
ATOM 706 C C . ILE A 1 104 ? 26.354 -8.561 -8.087 1.00 14.63 154 ILE A C 1
ATOM 707 O O . ILE A 1 104 ? 25.404 -7.857 -8.438 1.00 13.49 154 ILE A O 1
ATOM 712 N N . SER A 1 105 ? 27.260 -8.177 -7.200 1.00 16.49 155 SER A N 1
ATOM 713 C CA . SER A 1 105 ? 27.262 -6.860 -6.576 1.00 16.82 155 SER A CA 1
ATOM 714 C C . SER A 1 105 ? 28.750 -6.610 -6.397 1.00 16.01 155 SER A C 1
ATOM 715 O O . SER A 1 105 ? 29.446 -7.414 -5.769 1.00 16.59 155 SER A O 1
ATOM 718 N N . HIS A 1 106 ? 29.247 -5.505 -6.937 1.00 13.70 156 HIS A N 1
ATOM 719 C CA . HIS A 1 106 ? 30.676 -5.258 -6.872 1.00 12.38 156 HIS A CA 1
ATOM 720 C C . HIS A 1 106 ? 31.052 -3.792 -7.028 1.00 11.75 156 HIS A C 1
ATOM 721 O O . HIS A 1 106 ? 30.369 -3.033 -7.725 1.00 10.83 156 HIS A O 1
ATOM 728 N N . LEU A 1 107 ? 32.135 -3.402 -6.362 1.00 10.79 157 LEU A N 1
ATOM 729 C CA . LEU A 1 107 ? 32.648 -2.040 -6.472 1.00 12.02 157 LEU A CA 1
ATOM 730 C C . LEU A 1 107 ? 33.728 -2.135 -7.546 1.00 10.38 157 LEU A C 1
ATOM 731 O O . LEU A 1 107 ? 34.806 -2.705 -7.324 1.00 9.13 157 LEU A O 1
ATOM 736 N N . PHE A 1 108 ? 33.426 -1.609 -8.723 1.00 8.23 158 PHE A N 1
ATOM 737 C CA . PHE A 1 108 ? 34.376 -1.648 -9.826 1.00 9.98 158 PHE A CA 1
ATOM 738 C C . PHE A 1 108 ? 35.380 -0.500 -9.731 1.00 9.85 158 PHE A C 1
ATOM 739 O O . PHE A 1 108 ? 35.010 0.626 -9.399 1.00 7.59 158 PHE A O 1
ATOM 747 N N . PHE A 1 109 ? 36.648 -0.803 -9.994 1.00 9.25 159 PHE A N 1
ATOM 748 C CA . PHE A 1 109 ? 37.700 0.210 -10.037 1.00 10.68 159 PHE A CA 1
ATOM 749 C C . PHE A 1 109 ? 38.850 -0.363 -10.864 1.00 11.86 159 PHE A C 1
ATOM 750 O O . PHE A 1 109 ? 38.779 -1.524 -11.282 1.00 9.81 159 PHE A O 1
ATOM 758 N N . HIS A 1 110 ? 39.890 0.431 -11.118 1.00 11.27 160 HIS A N 1
ATOM 759 C CA . HIS A 1 110 ? 40.973 -0.022 -11.990 1.00 14.35 160 HIS A CA 1
ATOM 760 C C . HIS A 1 110 ? 41.638 -1.366 -11.701 1.00 14.93 160 HIS A C 1
ATOM 761 O O . HIS A 1 110 ? 42.032 -2.061 -12.635 1.00 15.52 160 HIS A O 1
ATOM 768 N N . LYS A 1 111 ? 41.749 -1.746 -10.431 1.00 15.71 161 LYS A N 1
ATOM 769 C CA . LYS A 1 111 ? 42.366 -3.022 -10.072 1.00 17.91 161 LYS A CA 1
ATOM 770 C C . LYS A 1 111 ? 41.376 -4.193 -10.084 1.00 17.91 161 LYS A C 1
ATOM 771 O O . LYS A 1 111 ? 41.780 -5.355 -10.118 1.00 18.18 161 LYS A O 1
ATOM 777 N N . GLU A 1 112 ? 40.084 -3.883 -10.027 1.00 15.81 162 GLU A N 1
ATOM 778 C CA . GLU A 1 112 ? 39.038 -4.901 -10.069 1.00 13.93 162 GLU A CA 1
ATOM 779 C C . GLU A 1 112 ? 37.989 -4.362 -11.037 1.00 12.36 162 GLU A C 1
ATOM 780 O O . GLU A 1 112 ? 36.869 -4.025 -10.641 1.00 10.09 162 GLU A O 1
ATOM 786 N N . ASN A 1 113 ? 38.359 -4.280 -12.316 1.00 10.01 163 ASN A N 1
ATOM 787 C CA . ASN A 1 113 ? 37.450 -3.723 -13.310 1.00 11.14 163 ASN A CA 1
ATOM 788 C C . ASN A 1 113 ? 36.467 -4.694 -13.947 1.00 11.74 163 ASN A C 1
ATOM 789 O O . ASN A 1 113 ? 35.669 -4.296 -14.797 1.00 11.37 163 ASN A O 1
ATOM 794 N N . ASP A 1 114 ? 36.526 -5.964 -13.557 1.00 12.97 164 ASP A N 1
ATOM 795 C CA . ASP A 1 114 ? 35.571 -6.938 -14.079 1.00 15.45 164 ASP A CA 1
ATOM 796 C C . ASP A 1 114 ? 35.184 -7.861 -12.940 1.00 15.57 164 ASP A C 1
ATOM 797 O O . ASP A 1 114 ? 35.941 -8.032 -11.978 1.00 15.85 164 ASP A O 1
ATOM 802 N N . TRP A 1 115 ? 34.011 -8.465 -13.045 1.00 13.90 165 TRP A N 1
ATOM 803 C CA . TRP A 1 115 ? 33.535 -9.330 -11.979 1.00 13.30 165 TRP A CA 1
ATOM 804 C C . TRP A 1 115 ? 32.520 -10.304 -12.549 1.00 11.65 165 TRP A C 1
ATOM 805 O O . TRP A 1 115 ? 31.730 -9.945 -13.423 1.00 11.66 165 TRP A O 1
ATOM 816 N N . GLY A 1 116 ? 32.549 -11.538 -12.063 1.0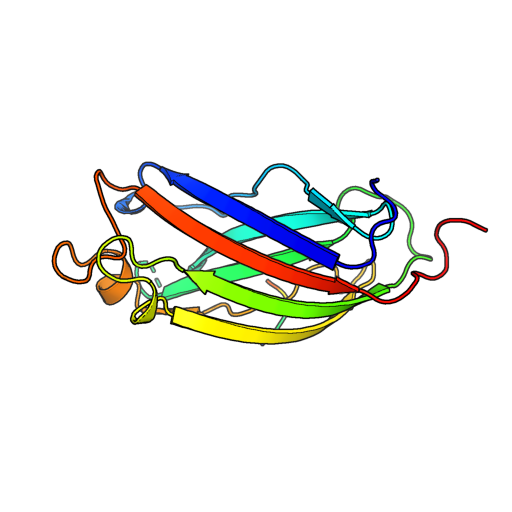0 10.27 166 GLY A N 1
ATOM 817 C CA . GLY A 1 116 ? 31.612 -12.529 -12.555 1.00 11.06 166 GLY A CA 1
ATOM 818 C C . GLY A 1 116 ? 31.965 -13.922 -12.077 1.00 13.11 166 GLY A C 1
ATOM 819 O O . GLY A 1 116 ? 32.482 -14.092 -10.968 1.00 13.38 166 GLY A O 1
ATOM 820 N N . PHE A 1 117 ? 31.711 -14.917 -12.921 1.00 12.90 167 PHE A N 1
ATOM 821 C CA . PHE A 1 117 ? 31.981 -16.300 -12.558 1.00 13.82 167 PHE A CA 1
ATOM 822 C C . PHE A 1 117 ? 32.830 -17.044 -13.580 1.00 14.48 167 PHE A C 1
ATOM 823 O O . PHE A 1 117 ? 32.500 -17.077 -14.764 1.00 15.04 167 PHE A O 1
ATOM 831 N N . SER A 1 118 ? 33.923 -17.648 -13.119 1.00 14.28 168 SER A N 1
ATOM 832 C CA . SER A 1 118 ? 34.789 -18.407 -14.011 1.00 16.76 168 SER A CA 1
ATOM 833 C C . SER A 1 118 ? 34.065 -19.694 -14.401 1.00 17.88 168 SER A C 1
ATOM 834 O O . SER A 1 118 ? 34.295 -20.256 -15.475 1.00 17.72 168 SER A O 1
ATOM 837 N N . ASN A 1 119 ? 33.188 -20.154 -13.516 1.00 18.72 169 ASN A N 1
ATOM 838 C CA . ASN A 1 119 ? 32.405 -21.355 -13.767 1.00 19.23 169 ASN A CA 1
ATOM 839 C C . ASN A 1 119 ? 30.933 -20.980 -13.674 1.00 17.96 169 ASN A C 1
ATOM 840 O O . ASN A 1 119 ? 30.228 -21.369 -12.743 1.00 17.13 169 ASN A O 1
ATOM 845 N N . PHE A 1 120 ? 30.479 -20.201 -14.649 1.00 14.31 170 PHE A N 1
ATOM 846 C CA . PHE A 1 120 ? 29.097 -19.751 -14.681 1.00 14.85 170 PHE A CA 1
ATOM 847 C C . PH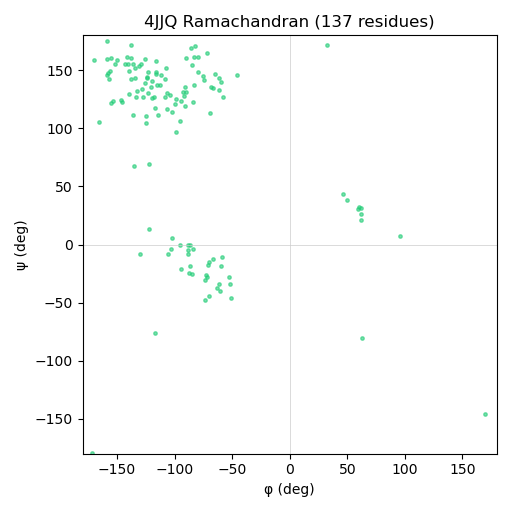E A 1 120 ? 28.149 -20.907 -14.991 1.00 15.91 170 PHE A C 1
ATOM 848 O O . PHE A 1 120 ? 27.103 -21.046 -14.355 1.00 15.99 170 PHE A O 1
ATOM 856 N N . MET A 1 121 ? 28.531 -21.725 -15.968 1.00 16.78 171 MET A N 1
ATOM 857 C CA . MET A 1 121 ? 27.758 -22.894 -16.395 1.00 19.28 171 MET A CA 1
ATOM 858 C C . MET A 1 121 ? 28.702 -23.946 -16.960 1.00 17.10 171 MET A C 1
ATOM 859 O O . MET A 1 121 ? 29.787 -23.623 -17.439 1.00 15.82 171 MET A O 1
ATOM 864 N N . ALA A 1 122 ? 28.276 -25.205 -16.919 1.00 16.69 172 ALA A N 1
ATOM 865 C CA . ALA A 1 122 ? 29.079 -26.285 -17.473 1.00 15.46 172 ALA A CA 1
ATOM 866 C C . ALA A 1 122 ? 29.108 -26.102 -18.992 1.00 15.04 172 ALA A C 1
ATOM 867 O O . ALA A 1 122 ? 28.078 -25.831 -19.611 1.00 15.86 172 ALA A O 1
ATOM 869 N N . TRP A 1 123 ? 30.283 -26.249 -19.595 1.00 16.03 173 TRP A N 1
ATOM 870 C CA . TRP A 1 123 ? 30.408 -26.095 -21.042 1.00 18.10 173 TRP A CA 1
ATOM 871 C C . TRP A 1 123 ? 29.532 -27.112 -21.772 1.00 19.50 173 TRP A C 1
ATOM 872 O O . TRP A 1 123 ? 28.901 -26.794 -22.781 1.00 19.35 173 TRP A O 1
ATOM 883 N N . SER A 1 124 ? 29.488 -28.332 -21.249 1.00 20.17 174 SER A N 1
ATOM 884 C CA . SER A 1 124 ? 28.691 -29.398 -21.853 1.00 21.14 174 SER A CA 1
ATOM 885 C C . SER A 1 124 ? 27.201 -29.061 -21.883 1.00 20.99 174 SER A C 1
ATOM 886 O O . SER A 1 124 ? 26.490 -29.444 -22.814 1.00 22.92 174 SER A O 1
ATOM 889 N N . GLU A 1 125 ? 26.732 -28.346 -20.867 1.00 20.23 175 GLU A N 1
ATOM 890 C CA . GLU A 1 125 ? 25.328 -27.969 -20.794 1.00 20.48 175 GLU A CA 1
ATOM 891 C C . GLU A 1 125 ? 24.973 -26.867 -21.792 1.00 19.62 175 GLU A C 1
ATOM 892 O O . GLU A 1 125 ? 23.980 -26.968 -22.518 1.00 18.76 175 GLU A O 1
ATOM 898 N N . VAL A 1 126 ? 25.781 -25.812 -21.830 1.00 17.62 176 VAL A N 1
ATOM 899 C CA . VAL A 1 126 ? 25.523 -24.706 -22.747 1.00 16.20 176 VAL A CA 1
ATOM 900 C C . VAL A 1 126 ? 25.595 -25.133 -24.213 1.00 14.56 176 VAL A C 1
ATOM 901 O O . VAL A 1 126 ? 24.820 -24.649 -25.036 1.00 15.36 176 VAL A O 1
ATOM 905 N N . THR A 1 127 ? 26.518 -26.035 -24.544 1.00 14.03 177 THR A N 1
ATOM 906 C CA . THR A 1 127 ? 26.668 -26.482 -25.929 1.00 16.17 177 THR A CA 1
ATOM 907 C C . THR A 1 127 ? 25.792 -27.675 -26.310 1.00 18.04 177 THR A C 1
ATOM 908 O O . THR A 1 127 ? 25.834 -28.136 -27.450 1.00 17.81 177 THR A O 1
ATOM 912 N N . ASP A 1 128 ? 25.003 -28.174 -25.364 1.00 18.64 178 ASP A N 1
ATOM 913 C CA . ASP A 1 128 ? 24.127 -29.310 -25.640 1.00 20.20 178 ASP A CA 1
ATOM 914 C C . ASP A 1 128 ? 23.033 -28.831 -26.593 1.00 19.96 178 ASP A C 1
ATOM 915 O O . ASP A 1 128 ? 22.197 -28.009 -26.228 1.00 17.43 178 ASP A O 1
ATOM 920 N N . PRO A 1 129 ? 23.022 -29.346 -27.830 1.00 22.63 179 PRO A N 1
ATOM 921 C CA . PRO A 1 129 ? 22.011 -28.934 -28.809 1.00 26.08 179 PRO A CA 1
ATOM 922 C C . PRO A 1 129 ? 20.553 -29.163 -28.416 1.00 26.68 179 PRO A C 1
ATOM 923 O O . PRO A 1 129 ? 19.648 -28.656 -29.075 1.00 29.03 179 PRO A O 1
ATOM 927 N N . GLU A 1 130 ? 20.319 -29.906 -27.340 1.00 26.73 180 GLU A N 1
ATOM 928 C CA . GLU A 1 130 ? 18.950 -30.178 -26.913 1.00 28.32 180 GLU A CA 1
ATOM 929 C C . GLU A 1 130 ? 18.490 -29.351 -25.715 1.00 27.06 180 GLU A C 1
ATOM 930 O O . GLU A 1 130 ? 17.326 -29.438 -25.312 1.00 28.15 180 GLU A O 1
ATOM 936 N N . LYS A 1 131 ? 19.390 -28.545 -25.154 1.00 22.95 181 LYS A N 1
ATOM 937 C CA . LYS A 1 131 ? 19.057 -27.727 -23.989 1.00 22.27 181 LYS A CA 1
ATOM 938 C C . LYS A 1 131 ? 18.397 -26.389 -24.318 1.00 20.71 181 LYS A C 1
ATOM 939 O O . LYS A 1 131 ? 17.691 -25.824 -23.482 1.00 20.42 181 LYS A O 1
ATOM 945 N N . GLY A 1 132 ? 18.643 -25.873 -25.519 1.00 18.32 182 GLY A N 1
ATOM 946 C CA . GLY A 1 132 ? 18.035 -24.614 -25.912 1.00 17.72 182 GLY A CA 1
ATOM 947 C C . GLY A 1 132 ? 18.874 -23.362 -25.715 1.00 18.75 182 GLY A C 1
ATOM 948 O O . GLY A 1 132 ? 18.368 -22.249 -25.908 1.00 19.05 182 GLY A O 1
ATOM 949 N N . PHE A 1 133 ? 20.141 -23.529 -25.335 1.00 16.82 183 PHE A N 1
ATOM 950 C CA . PHE A 1 133 ? 21.036 -22.387 -25.127 1.00 17.57 183 PHE A CA 1
ATOM 951 C C . PHE A 1 133 ? 21.876 -22.068 -26.357 1.00 18.81 183 PHE A C 1
ATOM 952 O O . PHE A 1 133 ? 22.382 -20.950 -26.502 1.00 19.70 183 PHE A O 1
ATOM 960 N N . ILE A 1 134 ? 22.036 -23.047 -27.240 1.00 16.92 184 ILE A N 1
ATOM 961 C CA . ILE A 1 134 ? 22.844 -22.840 -28.432 1.00 17.05 184 ILE A CA 1
ATOM 962 C C . ILE A 1 134 ? 22.055 -23.135 -29.706 1.00 18.59 184 ILE A C 1
ATOM 963 O O . ILE A 1 134 ? 21.221 -24.040 -29.742 1.00 18.08 184 ILE A O 1
ATOM 968 N N . ASP A 1 135 ? 22.309 -22.346 -30.743 1.00 19.05 185 ASP A N 1
ATOM 969 C CA . ASP A 1 135 ? 21.637 -22.518 -32.026 1.00 23.05 185 ASP A CA 1
ATOM 970 C C . ASP A 1 135 ? 22.552 -21.983 -33.121 1.00 21.23 185 ASP A C 1
ATOM 971 O O . ASP A 1 135 ? 22.966 -20.825 -33.076 1.00 20.33 185 ASP A O 1
ATOM 976 N N . ASP A 1 136 ? 22.874 -22.830 -34.095 1.00 22.51 186 ASP A N 1
ATOM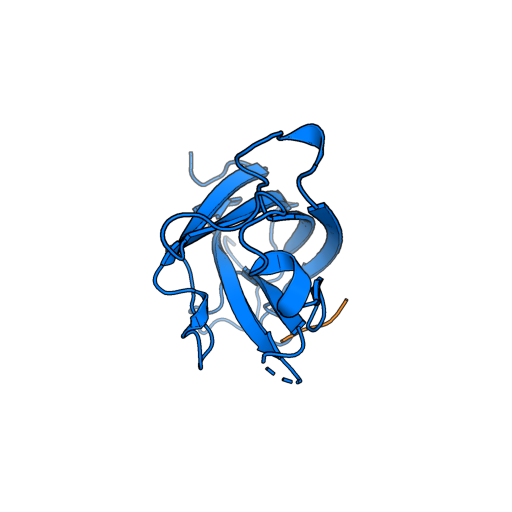 977 C CA . ASP A 1 136 ? 23.765 -22.441 -35.188 1.00 23.30 186 ASP A CA 1
ATOM 978 C C . ASP A 1 136 ? 25.111 -22.053 -34.574 1.00 21.89 186 ASP A C 1
ATOM 979 O O . ASP A 1 136 ? 25.819 -21.182 -35.085 1.00 22.00 186 ASP A O 1
ATOM 984 N N . ASP A 1 137 ? 25.443 -22.715 -33.469 1.00 19.79 187 ASP A N 1
ATOM 985 C CA . ASP A 1 137 ? 26.677 -22.486 -32.724 1.00 19.11 187 ASP A CA 1
ATOM 986 C C . ASP A 1 137 ? 26.760 -21.059 -32.182 1.00 17.78 187 ASP A C 1
ATOM 987 O O . ASP A 1 137 ? 27.847 -20.490 -32.068 1.00 18.21 187 ASP A O 1
ATOM 992 N N . LYS A 1 138 ? 25.604 -20.486 -31.857 1.00 15.50 188 LYS A N 1
ATOM 993 C CA . LYS A 1 138 ? 25.540 -19.136 -31.303 1.00 15.76 188 LYS A CA 1
ATOM 994 C C . LYS A 1 138 ? 24.885 -19.180 -29.928 1.00 14.31 188 LYS A C 1
ATOM 995 O O . LYS A 1 138 ? 23.871 -19.855 -29.739 1.00 13.19 188 LYS A O 1
ATOM 1001 N N . VAL A 1 139 ? 25.470 -18.463 -28.974 1.00 12.03 189 VAL A N 1
ATOM 1002 C CA . VAL A 1 139 ? 24.941 -18.396 -27.614 1.00 11.33 189 VAL A CA 1
ATOM 1003 C C . VAL A 1 139 ? 24.828 -16.916 -27.257 1.00 12.43 189 VAL A C 1
ATOM 1004 O O . VAL A 1 139 ? 25.755 -16.132 -27.509 1.00 10.88 189 VAL A O 1
ATOM 1008 N N . THR A 1 140 ? 23.692 -16.528 -26.689 1.00 11.63 190 THR A N 1
ATOM 1009 C CA . THR A 1 140 ? 23.478 -15.133 -26.338 1.00 12.45 190 THR A CA 1
ATOM 1010 C C . THR A 1 140 ? 23.558 -14.907 -24.843 1.00 13.48 190 THR A C 1
ATOM 1011 O O . THR A 1 140 ? 22.938 -15.627 -24.050 1.00 11.55 190 THR A O 1
ATOM 1015 N N . PHE A 1 141 ? 24.353 -13.904 -24.484 1.00 11.55 191 PHE A N 1
ATOM 1016 C CA . PHE A 1 141 ? 24.589 -13.507 -23.104 1.00 10.95 191 PHE A CA 1
ATOM 1017 C C . PHE A 1 141 ? 23.878 -12.187 -22.884 1.00 12.62 191 PHE A C 1
ATOM 1018 O O . PHE A 1 141 ? 23.847 -11.335 -23.774 1.00 12.54 191 PHE A O 1
ATOM 1026 N N . GLU A 1 142 ? 23.301 -12.027 -21.702 1.00 11.78 192 GLU A N 1
ATOM 1027 C CA . GLU A 1 142 ? 22.594 -10.802 -21.377 1.00 13.97 192 GLU A CA 1
ATOM 1028 C C . GLU A 1 142 ? 22.968 -10.314 -19.991 1.00 12.99 192 GLU A C 1
ATOM 1029 O O . GLU A 1 142 ? 23.176 -11.107 -19.066 1.00 12.88 192 GLU A O 1
ATOM 1035 N N . VAL A 1 143 ? 23.045 -8.997 -19.859 1.00 11.55 193 VAL A N 1
ATOM 1036 C CA . VAL A 1 143 ? 23.360 -8.377 -18.588 1.00 10.51 193 VAL A CA 1
ATOM 1037 C C . VAL A 1 143 ? 22.394 -7.234 -18.299 1.00 11.90 193 VAL A C 1
ATOM 1038 O O . VAL A 1 143 ? 22.118 -6.401 -19.169 1.00 12.78 193 VAL A O 1
ATOM 1042 N N . PHE A 1 144 ? 21.865 -7.223 -17.081 1.00 10.95 194 PHE A N 1
ATOM 1043 C CA . PHE A 1 144 ? 20.995 -6.150 -16.624 1.00 13.29 194 PHE A CA 1
ATOM 1044 C C . PHE A 1 144 ? 21.828 -5.519 -15.523 1.00 13.62 194 PHE A C 1
ATOM 1045 O O . PHE A 1 144 ? 22.071 -6.148 -14.495 1.00 15.53 194 PHE A O 1
ATOM 1053 N N . VAL A 1 145 ? 22.299 -4.297 -15.746 1.00 13.93 195 VAL A N 1
ATOM 1054 C CA . VAL A 1 145 ? 23.128 -3.631 -14.747 1.00 14.38 195 VAL A CA 1
ATOM 1055 C C . VAL A 1 145 ? 22.486 -2.380 -14.154 1.00 15.39 195 VAL A C 1
ATOM 1056 O O . VAL A 1 145 ? 21.872 -1.587 -14.866 1.00 15.86 195 VAL A O 1
ATOM 1060 N N . GLN A 1 146 ? 22.619 -2.236 -12.837 1.00 15.69 196 GLN A N 1
ATOM 1061 C CA . GLN A 1 146 ? 22.097 -1.087 -12.100 1.00 16.25 196 GLN A CA 1
ATOM 1062 C C . GLN A 1 146 ? 23.309 -0.537 -11.358 1.00 15.64 196 GLN A C 1
ATOM 1063 O O . GLN A 1 146 ? 23.818 -1.175 -10.440 1.00 14.19 196 GLN A O 1
ATOM 1069 N N . ALA A 1 147 ? 23.777 0.636 -11.764 1.00 15.55 197 ALA A N 1
ATOM 1070 C CA . ALA A 1 147 ? 24.956 1.220 -11.140 1.00 15.71 197 ALA A CA 1
ATOM 1071 C C . ALA A 1 147 ? 24.692 2.524 -10.417 1.00 15.17 197 ALA A C 1
ATOM 1072 O O . ALA A 1 147 ? 23.847 3.315 -10.831 1.00 13.38 197 ALA A O 1
ATOM 1074 N N . ASP A 1 148 ? 25.429 2.746 -9.334 1.00 16.50 198 ASP A N 1
ATOM 1075 C CA 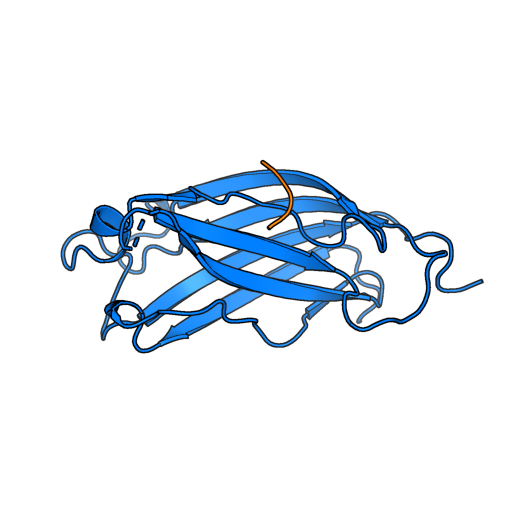. ASP A 1 148 ? 25.300 3.987 -8.585 1.00 16.94 198 ASP A CA 1
ATOM 1076 C C . ASP A 1 148 ? 26.149 5.026 -9.300 1.00 18.59 198 ASP A C 1
ATOM 1077 O O . ASP A 1 148 ? 26.902 4.693 -10.224 1.00 15.82 198 ASP A O 1
ATOM 1082 N N . ALA A 1 149 ? 26.020 6.283 -8.882 1.00 16.74 199 ALA A N 1
ATOM 1083 C CA . ALA A 1 149 ? 26.811 7.358 -9.470 1.00 17.84 199 ALA A CA 1
ATOM 1084 C C . ALA A 1 149 ? 28.270 7.019 -9.204 1.00 16.65 199 ALA A C 1
ATOM 1085 O O . ALA A 1 149 ? 28.637 6.650 -8.090 1.00 16.04 199 ALA A O 1
ATOM 1087 N N . PRO A 1 150 ? 29.123 7.128 -10.228 1.00 16.45 200 PRO A N 1
ATOM 1088 C CA . PRO A 1 150 ? 30.542 6.815 -10.045 1.00 16.60 200 PRO A CA 1
ATOM 1089 C C . PRO A 1 150 ? 31.287 7.963 -9.378 1.00 16.46 200 PRO A C 1
ATOM 1090 O O . PRO A 1 150 ? 30.802 9.094 -9.355 1.00 15.69 200 PRO A O 1
ATOM 1094 N N . HIS A 1 151 ? 32.455 7.656 -8.824 1.00 15.84 201 HIS A N 1
ATOM 1095 C CA . HIS A 1 151 ? 33.304 8.661 -8.201 1.00 15.72 201 HIS A CA 1
ATOM 1096 C C . HIS A 1 151 ? 34.599 8.742 -9.002 1.00 16.27 201 HIS A C 1
ATOM 1097 O O . HIS A 1 151 ? 34.961 7.799 -9.712 1.00 13.26 201 HIS A O 1
ATOM 1104 N N . GLY A 1 152 ? 35.290 9.870 -8.883 1.00 15.69 202 GLY A N 1
ATOM 1105 C CA . GLY A 1 152 ? 36.550 10.051 -9.582 1.00 19.47 202 GLY A CA 1
ATOM 1106 C C . GLY A 1 152 ? 36.489 9.997 -11.098 1.00 21.29 202 GLY A C 1
ATOM 1107 O O . GLY A 1 152 ? 37.479 9.655 -11.740 1.00 20.02 202 GLY A O 1
ATOM 1108 N N . VAL A 1 153 ? 35.338 10.330 -11.672 1.00 24.10 203 VAL A N 1
ATOM 1109 C CA . VAL A 1 153 ? 35.178 10.320 -13.122 1.00 30.30 203 VAL A CA 1
ATOM 1110 C C . VAL A 1 153 ? 34.885 11.735 -13.608 1.00 34.25 203 VAL A C 1
ATOM 1111 O O . VAL A 1 153 ? 35.755 12.403 -14.167 1.00 35.31 203 VAL A O 1
ATOM 1115 N N . ALA A 1 154 ? 33.653 12.183 -13.391 1.00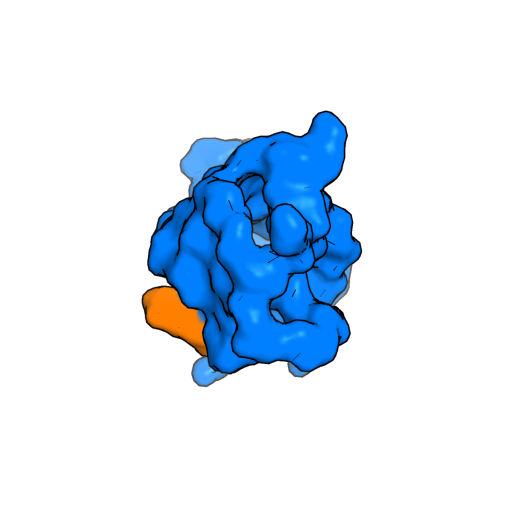 37.82 204 ALA A N 1
ATOM 1116 C CA . ALA A 1 154 ? 33.238 13.523 -13.789 1.00 41.41 204 ALA A CA 1
ATOM 1117 C C . ALA A 1 154 ? 33.314 14.425 -12.563 1.00 42.15 204 ALA A C 1
ATOM 1118 O O . ALA A 1 154 ? 32.393 14.454 -11.747 1.00 44.11 204 ALA A O 1
ATOM 1120 N N . TRP A 1 155 ? 34.419 15.151 -12.435 1.00 42.96 205 TRP A N 1
ATOM 1121 C CA . TRP A 1 155 ? 34.618 16.043 -11.299 1.00 43.28 205 TRP A CA 1
ATOM 1122 C C . TRP A 1 155 ? 33.891 17.370 -11.516 1.00 43.50 205 TRP A C 1
ATOM 1123 O O . TRP A 1 155 ? 32.749 17.485 -11.020 1.00 44.66 205 TRP A O 1
ATOM 1134 N N . ALA B 2 4 ? 31.856 -15.730 -7.045 1.00 28.78 12 ALA B N 1
ATOM 1135 C CA . ALA B 2 4 ? 32.121 -14.546 -7.914 1.00 28.19 12 ALA B CA 1
ATOM 1136 C C . ALA B 2 4 ? 33.545 -14.051 -7.696 1.00 27.91 12 ALA B C 1
ATOM 1137 O O . ALA B 2 4 ? 34.083 -14.165 -6.594 1.00 29.06 12 ALA B O 1
ATOM 1139 N N . SER B 2 5 ? 34.149 -13.502 -8.746 1.00 26.25 13 SER B N 1
ATOM 1140 C CA . SER B 2 5 ? 35.514 -12.992 -8.668 1.00 24.49 13 SER B CA 1
ATOM 1141 C C . SER B 2 5 ? 35.867 -12.247 -9.950 1.00 23.09 13 SER B C 1
ATOM 1142 O O . SER B 2 5 ? 35.041 -12.123 -10.854 1.00 20.43 13 SER B O 1
ATOM 1145 N N . THR B 2 6 ? 37.097 -11.747 -10.020 1.00 21.89 14 THR B N 1
ATOM 1146 C CA . THR B 2 6 ? 37.563 -11.050 -11.214 1.00 22.97 14 THR B CA 1
ATOM 1147 C C . THR B 2 6 ? 38.031 -12.137 -12.173 1.00 23.95 14 THR B C 1
ATOM 1148 O O . THR B 2 6 ? 38.288 -13.266 -11.749 1.00 24.21 14 THR B O 1
ATOM 1152 N N . SER B 2 7 ? 38.144 -11.807 -13.455 1.00 23.79 15 SER B N 1
ATOM 1153 C CA . SER B 2 7 ? 38.583 -12.789 -14.441 1.00 24.78 15 SER B CA 1
ATOM 1154 C C . SER B 2 7 ? 40.052 -13.135 -14.247 1.00 26.56 15 SER B C 1
ATOM 1155 O O . SER B 2 7 ? 40.450 -14.179 -14.806 1.00 28.00 15 SER B O 1
#

Solvent-accessible surface area: 7696 Å² total; per-residue (Å²): 142,41,149,108,50,82,9,74,25,102,42,59,6,111,154,0,63,162,24,81,124,66,42,76,5,97,59,17,87,0,63,60,5,28,0,26,0,20,0,23,18,67,162,120,146,5,0,0,0,0,0,12,0,17,34,134,44,141,37,93,60,6,27,2,70,2,97,4,54,0,44,0,33,6,114,128,58,94,162,134,18,68,50,83,193,12,60,14,72,2,55,66,161,64,36,12,50,0,35,30,90,0,13,46,22,85,74,0,30,43,87,126,107,0,15,18,79,113,38,82,0,31,0,26,0,59,0,79,4,82,61,32,133,17,55,77,237,79,49,55,59